Protein AF-A0A8D8SL91-F1 (afdb_monomer_lite)

Sequence (142 aa):
MVSTSSPSGDSEIDSGMESMTQSSRDLTPEKSNPKLAIEDEDDDDDETLGERLYGLTEIFPESLRNGAYKTTKVLQSGIVGFYSFARTSSWIIATSATVALLPIVFETQRFEVQEMQRNQQKQILLGTGSSLGPGMAMMPSR

Organism: NCBI:txid428564

pLDDT: mean 72.14, std 18.7, range [39.44, 97.0]

Foldseek 3Di:
DDDDDDDDDDDDDDDDDDDDDDDPDDDDPPPDDPDPPPPPPPPPVVCDPVNVVVVVCVPPDPVVVVVVVVVVVCVVVVVVVVVVVCVVVVVVCVVVCVVVCVVVVVVVVVVVVVVVVVVVCVCVVCPPPPVPPPPPPDDDDD

Structure (mmCIF, N/CA/C/O backbone):
data_AF-A0A8D8SL91-F1
#
_entry.id   AF-A0A8D8SL91-F1
#
loop_
_atom_site.group_PDB
_atom_site.id
_atom_site.type_symbol
_atom_site.label_atom_id
_atom_site.label_alt_id
_atom_site.label_comp_id
_atom_site.label_asym_id
_atom_site.label_entity_id
_atom_site.label_seq_id
_atom_site.pdbx_PDB_ins_code
_atom_site.Cartn_x
_atom_site.Cartn_y
_atom_site.Cartn_z
_atom_site.occupancy
_atom_site.B_iso_or_equiv
_atom_site.auth_seq_id
_atom_site.auth_comp_id
_atom_site.auth_asym_id
_atom_site.auth_atom_id
_atom_site.pdbx_PDB_model_num
ATOM 1 N N . MET A 1 1 ? 94.615 -42.437 -59.375 1.00 42.84 1 MET A N 1
ATOM 2 C CA . MET A 1 1 ? 94.617 -41.240 -60.240 1.00 42.84 1 MET A CA 1
ATOM 3 C C . MET A 1 1 ? 93.180 -40.817 -60.463 1.00 42.84 1 MET A C 1
ATOM 5 O O . MET A 1 1 ? 92.355 -41.687 -60.687 1.00 42.84 1 MET A O 1
ATOM 9 N N . VAL A 1 2 ? 92.971 -39.502 -60.444 1.00 41.41 2 VAL A N 1
ATOM 10 C CA . VAL A 1 2 ? 91.789 -38.740 -60.872 1.00 41.41 2 VAL A CA 1
ATOM 11 C C . VAL A 1 2 ? 90.655 -38.549 -59.851 1.00 41.41 2 VAL A C 1
ATOM 13 O O . VAL A 1 2 ? 89.875 -39.441 -59.536 1.00 41.41 2 VAL A O 1
ATOM 16 N N . SER A 1 3 ? 90.623 -37.315 -59.346 1.00 46.53 3 SER A N 1
ATOM 17 C CA . SER A 1 3 ? 89.494 -36.612 -58.742 1.00 46.53 3 SER A CA 1
ATOM 18 C C . SER A 1 3 ? 88.559 -36.080 -59.829 1.00 46.53 3 SER A C 1
ATOM 20 O O . SER A 1 3 ? 89.074 -35.642 -60.851 1.00 46.53 3 SER A O 1
ATOM 22 N N . THR A 1 4 ? 87.253 -36.021 -59.546 1.00 43.94 4 THR A N 1
ATOM 23 C CA . THR A 1 4 ? 86.201 -35.072 -60.013 1.00 43.94 4 THR A CA 1
ATOM 24 C C . THR A 1 4 ? 84.889 -35.560 -59.366 1.00 43.94 4 THR A C 1
ATOM 26 O O . THR A 1 4 ? 84.701 -36.769 -59.327 1.00 43.94 4 THR A O 1
ATOM 29 N N . SER A 1 5 ? 83.913 -34.814 -58.846 1.00 41.38 5 SER A N 1
ATOM 30 C CA . SER A 1 5 ? 83.534 -33.394 -58.805 1.00 41.38 5 SER A CA 1
ATOM 31 C C . SER A 1 5 ? 82.344 -33.270 -57.813 1.00 41.38 5 SER A C 1
ATOM 33 O O . SER A 1 5 ? 81.571 -34.216 -57.696 1.00 41.38 5 SER A O 1
ATOM 35 N N . SER A 1 6 ? 82.230 -32.131 -57.118 1.00 44.25 6 SER A N 1
ATOM 36 C CA . SER A 1 6 ? 81.303 -31.723 -56.024 1.00 44.25 6 SER A CA 1
ATOM 37 C C . SER A 1 6 ? 79.790 -31.667 -56.392 1.00 44.25 6 SER A C 1
ATOM 39 O O . SER A 1 6 ? 79.476 -32.065 -57.514 1.00 44.25 6 SER A O 1
ATOM 41 N N . PRO A 1 7 ? 78.845 -31.063 -55.604 1.00 55.44 7 PRO A N 1
ATOM 42 C CA . PRO A 1 7 ? 78.857 -30.511 -54.220 1.00 55.44 7 PRO A CA 1
ATOM 43 C C . PRO A 1 7 ? 77.548 -30.792 -53.403 1.00 55.44 7 PRO A C 1
ATOM 45 O O . PRO A 1 7 ? 76.685 -31.533 -53.861 1.00 55.44 7 PRO A O 1
ATOM 48 N N . SER A 1 8 ? 77.378 -30.098 -52.259 1.00 39.44 8 SER A N 1
ATOM 49 C CA . SER A 1 8 ? 76.136 -29.736 -51.517 1.00 39.44 8 SER A CA 1
ATOM 50 C C . SER A 1 8 ? 75.882 -30.494 -50.198 1.00 39.44 8 SER A C 1
ATOM 52 O O . SER A 1 8 ? 75.760 -31.709 -50.192 1.00 39.44 8 SER A O 1
ATOM 54 N N . GLY A 1 9 ? 75.793 -29.853 -49.030 1.00 41.16 9 GLY A N 1
ATOM 55 C CA . GLY A 1 9 ? 75.947 -28.443 -48.682 1.00 41.16 9 GLY A CA 1
ATOM 56 C C . GLY A 1 9 ? 76.133 -28.312 -47.169 1.00 41.16 9 GLY A C 1
ATOM 57 O O . GLY A 1 9 ? 75.331 -28.841 -46.402 1.00 41.16 9 GLY A O 1
ATOM 58 N N . ASP A 1 10 ? 77.196 -27.621 -46.769 1.00 42.41 10 ASP A N 1
ATOM 59 C CA . ASP A 1 10 ? 77.445 -27.230 -45.388 1.00 42.41 10 ASP A CA 1
ATOM 60 C C . ASP A 1 10 ? 76.807 -25.859 -45.161 1.00 42.41 10 ASP A C 1
ATOM 62 O O . ASP A 1 10 ? 77.001 -24.918 -45.932 1.00 42.41 10 ASP A O 1
ATOM 66 N N . SER A 1 11 ? 75.986 -25.766 -44.121 1.00 49.41 11 SER A N 1
ATOM 67 C CA . SER A 1 11 ? 75.388 -24.522 -43.655 1.00 49.41 11 SER A CA 1
ATOM 68 C C . SER A 1 11 ? 76.473 -23.637 -43.038 1.00 49.41 11 SER A C 1
ATOM 70 O O . SER A 1 11 ? 76.793 -23.778 -41.855 1.00 49.41 11 SER A O 1
ATOM 72 N N . GLU A 1 12 ? 77.044 -22.743 -43.840 1.00 50.06 12 GLU A N 1
ATOM 73 C CA . GLU A 1 12 ? 77.900 -21.666 -43.354 1.00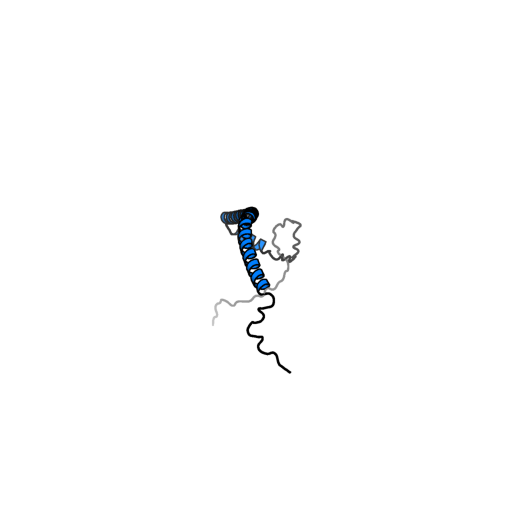 50.06 12 GLU A CA 1
ATOM 74 C C . GLU A 1 12 ? 77.051 -20.599 -42.660 1.00 50.06 12 GLU A C 1
ATOM 76 O O . GLU A 1 12 ? 76.122 -20.010 -43.215 1.00 50.06 12 GLU A O 1
ATOM 81 N N . ILE A 1 13 ? 77.382 -20.407 -41.391 1.00 55.91 13 ILE A N 1
ATOM 82 C CA . ILE A 1 13 ? 76.864 -19.385 -40.501 1.00 55.91 13 ILE A CA 1
ATOM 83 C C . ILE A 1 13 ? 77.715 -18.144 -40.788 1.00 55.91 13 ILE A C 1
ATOM 85 O O . ILE A 1 13 ? 78.797 -18.010 -40.218 1.00 55.91 13 ILE A O 1
ATOM 89 N N . ASP A 1 14 ? 77.279 -17.278 -41.707 1.00 48.44 14 ASP A N 1
ATOM 90 C CA . ASP A 1 14 ? 77.939 -15.988 -41.927 1.00 48.44 14 ASP A CA 1
ATOM 91 C C . ASP A 1 14 ? 77.311 -14.914 -41.034 1.00 48.44 14 ASP A C 1
ATOM 93 O O . ASP A 1 14 ? 76.106 -14.646 -41.042 1.00 48.44 14 ASP A O 1
ATOM 97 N N . SER A 1 15 ? 78.176 -14.357 -40.202 1.00 54.41 15 SER A N 1
ATOM 98 C CA . SER A 1 15 ? 77.892 -13.439 -39.120 1.00 54.41 15 SER A CA 1
ATOM 99 C C . SER A 1 15 ? 78.139 -12.024 -39.638 1.00 54.41 15 SER A C 1
ATOM 101 O O . SER A 1 15 ? 79.227 -11.472 -39.496 1.00 54.41 15 SER A O 1
ATOM 103 N N . GLY A 1 16 ? 77.123 -11.434 -40.264 1.00 46.56 16 GLY A N 1
ATOM 104 C CA . GLY A 1 16 ? 77.125 -10.027 -40.660 1.00 46.56 16 GLY A CA 1
ATOM 105 C C . GLY A 1 16 ? 76.660 -9.130 -39.513 1.00 46.56 16 GLY A C 1
ATOM 106 O O . GLY A 1 16 ? 75.478 -8.806 -39.419 1.00 46.56 16 GLY A O 1
ATOM 107 N N . MET A 1 17 ? 77.575 -8.723 -38.630 1.00 59.34 17 MET A N 1
ATOM 108 C CA . MET A 1 17 ? 77.359 -7.565 -37.755 1.00 59.34 17 MET A CA 1
ATOM 109 C C . MET A 1 17 ? 77.783 -6.282 -38.480 1.00 59.34 17 MET A C 1
ATOM 111 O O . MET A 1 17 ? 78.972 -6.010 -38.588 1.00 59.34 17 MET A O 1
ATOM 115 N N . GLU A 1 18 ? 76.820 -5.446 -38.865 1.00 48.62 18 GLU A N 1
ATOM 116 C CA . GLU A 1 18 ? 76.953 -3.980 -38.887 1.00 48.62 18 GLU A CA 1
ATOM 117 C C . GLU A 1 18 ? 75.542 -3.372 -38.766 1.00 48.62 18 GLU A C 1
ATOM 119 O O . GLU A 1 18 ? 74.664 -3.579 -39.590 1.00 48.62 18 GLU A O 1
ATOM 124 N N . SER A 1 19 ? 75.150 -2.896 -37.584 1.00 55.78 19 SER A N 1
ATOM 125 C CA . SER A 1 19 ? 75.252 -1.490 -37.184 1.00 55.78 19 SER A CA 1
ATOM 126 C C . SER A 1 19 ? 74.812 -0.516 -38.278 1.00 55.78 19 SER A C 1
ATOM 128 O O . SER A 1 19 ? 75.650 -0.030 -39.020 1.00 55.78 19 SER A O 1
ATOM 130 N N . MET A 1 20 ? 73.544 -0.101 -38.258 1.00 43.75 20 MET A N 1
ATOM 131 C CA . MET A 1 20 ? 73.226 1.314 -38.060 1.00 43.75 20 MET A CA 1
ATOM 132 C C . MET A 1 20 ? 71.841 1.461 -37.433 1.00 43.75 20 MET A C 1
ATOM 134 O O . MET A 1 20 ? 70.826 0.940 -37.887 1.00 43.75 20 MET A O 1
ATOM 138 N N . THR A 1 21 ? 71.864 2.184 -36.325 1.00 53.22 21 THR A N 1
ATOM 139 C CA . THR A 1 21 ? 70.771 2.931 -35.724 1.00 53.22 21 THR A CA 1
ATOM 140 C C . THR A 1 21 ? 69.891 3.628 -36.758 1.00 53.22 21 THR A C 1
ATOM 142 O O . THR A 1 21 ? 70.378 4.004 -37.819 1.00 53.22 21 THR A O 1
ATOM 145 N N . GLN A 1 22 ? 68.668 3.954 -36.326 1.00 48.38 22 GLN A N 1
ATOM 146 C CA . GLN A 1 22 ? 67.735 4.928 -36.912 1.00 48.38 22 GLN A CA 1
ATOM 147 C C . GLN A 1 22 ? 66.573 4.257 -37.664 1.00 48.38 22 GLN A C 1
ATOM 149 O O . GLN A 1 22 ? 66.574 4.016 -38.861 1.00 48.38 22 GLN A O 1
ATOM 154 N N . SER A 1 23 ? 65.553 3.852 -36.906 1.00 55.16 23 SER A N 1
ATOM 155 C CA . SER A 1 23 ? 64.350 4.687 -36.771 1.00 55.16 23 SER A CA 1
ATOM 156 C C . SER A 1 23 ? 63.684 4.958 -38.124 1.00 55.16 23 SER A C 1
ATOM 158 O O . SER A 1 23 ? 63.646 6.094 -38.585 1.00 55.16 23 SER A O 1
ATOM 160 N N . SER A 1 24 ? 63.103 3.922 -38.726 1.00 52.56 24 SER A N 1
ATOM 161 C CA . SER A 1 24 ? 62.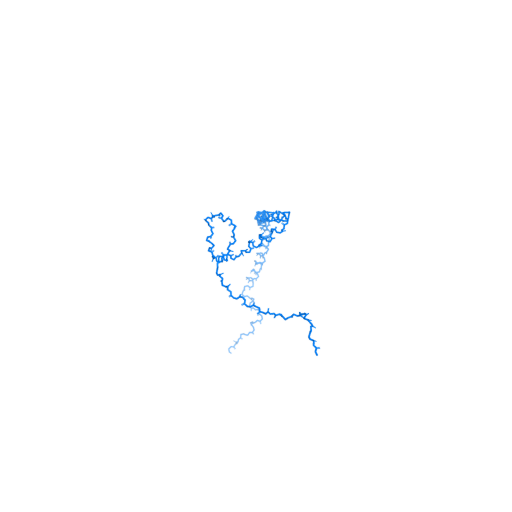082 4.095 -39.763 1.00 52.56 24 SER A CA 1
ATOM 162 C C . SER A 1 24 ? 60.717 3.983 -39.094 1.00 52.56 24 SER A C 1
ATOM 164 O O . SER A 1 24 ? 60.112 2.917 -39.042 1.00 52.56 24 SER A O 1
ATOM 166 N N . ARG A 1 25 ? 60.302 5.092 -38.472 1.00 54.19 25 ARG A N 1
ATOM 167 C CA . ARG A 1 25 ? 58.930 5.292 -38.010 1.00 54.19 25 ARG A CA 1
ATOM 168 C C . ARG A 1 25 ? 58.033 5.420 -39.237 1.00 54.19 25 ARG A C 1
ATOM 170 O O . ARG A 1 25 ? 58.360 6.144 -40.174 1.00 54.19 25 ARG A O 1
ATOM 177 N N . ASP A 1 26 ? 56.938 4.685 -39.181 1.00 56.59 26 ASP A N 1
ATOM 178 C CA . ASP A 1 26 ? 55.835 4.670 -40.128 1.00 56.59 26 ASP A CA 1
ATOM 179 C C . ASP A 1 26 ? 55.388 6.102 -40.483 1.00 56.59 26 ASP A C 1
ATOM 181 O O . ASP A 1 26 ? 55.083 6.910 -39.603 1.00 56.59 26 ASP A O 1
ATOM 185 N N . LEU A 1 27 ? 55.397 6.442 -41.773 1.00 57.97 27 LEU A N 1
ATOM 186 C CA . LEU A 1 27 ? 54.999 7.754 -42.288 1.00 57.97 27 LEU A CA 1
ATOM 187 C C . LEU A 1 27 ? 53.499 7.742 -42.594 1.00 57.97 27 LEU A C 1
ATOM 189 O O . LEU A 1 27 ? 53.083 7.704 -43.751 1.00 57.97 27 LEU A O 1
ATOM 193 N N . THR A 1 28 ? 52.681 7.815 -41.547 1.00 64.38 28 THR A N 1
ATOM 194 C CA . THR A 1 28 ? 51.291 8.275 -41.672 1.00 64.38 28 THR A CA 1
ATOM 195 C C . THR A 1 28 ? 51.271 9.774 -41.353 1.00 64.38 28 THR A C 1
ATOM 197 O O . THR A 1 28 ? 51.879 10.167 -40.357 1.00 64.38 28 THR A O 1
ATOM 200 N N . PRO A 1 29 ? 50.634 10.651 -42.155 1.00 56.25 29 PRO A N 1
ATOM 201 C CA . PRO A 1 29 ? 50.559 12.070 -41.826 1.00 56.25 29 PRO A CA 1
ATOM 202 C C . PRO A 1 29 ? 49.677 12.256 -40.585 1.00 56.25 29 PRO A C 1
ATOM 204 O O . PRO A 1 29 ? 48.449 12.270 -40.664 1.00 56.25 29 PRO A O 1
ATOM 207 N N . GLU A 1 30 ? 50.323 12.380 -39.427 1.00 52.91 30 GLU A N 1
ATOM 208 C CA . GLU A 1 30 ? 49.700 12.762 -38.169 1.00 52.91 30 GLU A CA 1
ATOM 209 C C . GLU A 1 30 ? 49.168 14.192 -38.312 1.00 52.91 30 GLU A C 1
ATOM 211 O O . GLU A 1 30 ? 49.906 15.180 -38.332 1.00 52.91 30 GLU A O 1
ATOM 216 N N . LYS A 1 31 ? 47.850 14.314 -38.458 1.00 55.19 31 LYS A N 1
ATOM 217 C CA . LYS A 1 31 ? 47.158 15.580 -38.251 1.00 55.19 31 LYS A CA 1
ATOM 218 C C . LYS A 1 31 ? 47.244 15.870 -36.754 1.00 55.19 31 LYS A C 1
ATOM 220 O O . LYS A 1 31 ? 46.503 15.270 -35.983 1.00 55.19 31 LYS A O 1
ATOM 225 N N . SER A 1 32 ? 48.154 16.761 -36.363 1.00 53.75 32 SER A N 1
ATOM 226 C CA . SER A 1 32 ? 48.354 17.192 -34.978 1.00 53.75 32 SER A CA 1
ATOM 227 C C . SER A 1 32 ? 47.036 17.698 -34.384 1.00 53.75 32 SER A C 1
ATOM 229 O O . SER A 1 32 ? 46.611 18.827 -34.646 1.00 53.75 32 SER A O 1
ATOM 231 N N . ASN A 1 33 ? 46.372 16.850 -33.606 1.00 53.81 33 ASN A N 1
ATOM 232 C CA . ASN A 1 33 ? 45.269 17.246 -32.751 1.00 53.81 33 ASN A CA 1
ATOM 233 C C . ASN A 1 33 ? 45.878 17.479 -31.362 1.00 53.81 33 ASN A C 1
ATOM 235 O O . ASN A 1 33 ? 46.374 16.524 -30.762 1.00 53.81 33 ASN A O 1
ATOM 239 N N . PRO A 1 34 ? 45.922 18.715 -30.841 1.00 57.47 34 PRO A N 1
ATOM 240 C CA . PRO A 1 34 ? 46.616 18.991 -29.597 1.00 57.47 34 PRO A CA 1
ATOM 241 C C . PRO A 1 34 ? 45.698 18.629 -28.430 1.00 57.47 34 PRO A C 1
ATOM 243 O O . PRO A 1 34 ? 45.103 19.522 -27.841 1.00 57.47 34 PRO A O 1
ATOM 246 N N . LYS A 1 35 ? 45.530 17.335 -28.128 1.00 50.41 35 LYS A N 1
ATOM 247 C CA . LYS A 1 35 ? 45.030 16.866 -26.824 1.00 50.41 35 LYS A CA 1
ATOM 248 C C . LYS A 1 35 ? 45.138 15.347 -26.671 1.00 50.41 35 LYS A C 1
ATOM 250 O O . LYS A 1 35 ? 44.124 14.671 -26.609 1.00 50.41 35 LYS A O 1
ATOM 255 N N . LEU A 1 36 ? 46.349 14.811 -26.605 1.00 54.66 36 LEU A N 1
ATOM 256 C CA . LEU A 1 36 ? 46.593 13.494 -26.007 1.00 54.66 36 LEU A CA 1
ATOM 257 C C . LEU A 1 36 ? 47.943 13.548 -25.282 1.00 54.66 36 LEU A C 1
ATOM 259 O O . LEU A 1 36 ? 48.912 12.909 -25.670 1.00 54.66 36 LEU A O 1
ATOM 263 N N . ALA A 1 37 ? 48.005 14.365 -24.230 1.00 53.03 37 ALA A N 1
ATOM 264 C CA . ALA A 1 37 ? 48.713 13.909 -23.046 1.00 53.03 37 ALA A CA 1
ATOM 265 C C . ALA A 1 37 ? 47.773 12.865 -22.441 1.00 53.03 37 ALA A C 1
ATOM 267 O O . ALA A 1 37 ? 46.756 13.218 -21.851 1.00 53.03 37 ALA A O 1
ATOM 268 N N . ILE A 1 38 ? 48.028 11.597 -22.756 1.00 54.38 38 ILE A N 1
ATOM 269 C CA . ILE A 1 38 ? 47.495 10.498 -21.964 1.00 54.38 38 ILE A CA 1
ATOM 270 C C . ILE A 1 38 ? 48.304 10.583 -20.676 1.00 54.38 38 ILE A C 1
ATOM 272 O O . ILE A 1 38 ? 49.450 10.147 -20.614 1.00 54.38 38 ILE A O 1
ATOM 276 N N . GLU A 1 39 ? 47.764 11.323 -19.714 1.00 51.50 39 GLU A N 1
ATOM 277 C CA . GLU A 1 39 ? 48.019 11.012 -18.322 1.00 51.50 39 GLU A CA 1
ATOM 2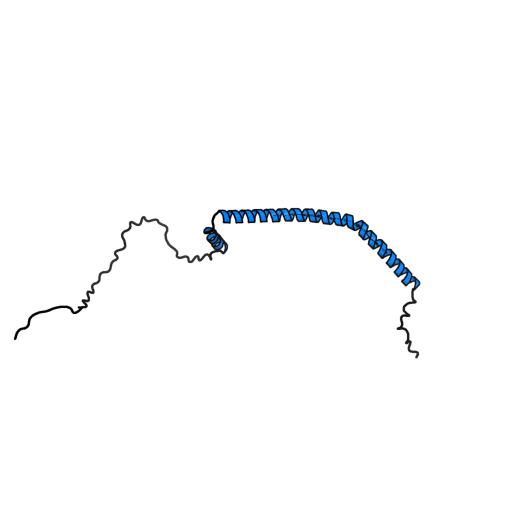78 C C . GLU A 1 39 ? 47.398 9.629 -18.133 1.00 51.50 39 GLU A C 1
ATOM 280 O O . GLU A 1 39 ? 46.184 9.469 -18.251 1.00 51.50 39 GLU A O 1
ATOM 285 N N . ASP A 1 40 ? 48.249 8.622 -17.947 1.00 52.84 40 ASP A N 1
ATOM 286 C CA . ASP A 1 40 ? 47.868 7.365 -17.311 1.00 52.84 40 ASP A CA 1
ATOM 287 C C . ASP A 1 40 ? 47.519 7.698 -15.845 1.00 52.84 40 ASP A C 1
ATOM 289 O O . ASP A 1 40 ? 48.260 7.385 -14.914 1.00 52.84 40 ASP A O 1
ATOM 293 N N . GLU A 1 41 ? 46.440 8.453 -15.637 1.00 53.38 41 GLU A N 1
ATOM 294 C CA . GLU A 1 41 ? 45.713 8.406 -14.382 1.00 53.38 41 GLU A CA 1
ATOM 295 C C . GLU A 1 41 ? 44.952 7.080 -14.428 1.00 53.38 41 GLU A C 1
ATOM 297 O O . GLU A 1 41 ? 43.973 6.936 -15.159 1.00 53.38 41 GLU A O 1
ATOM 302 N N . ASP A 1 42 ? 45.469 6.097 -13.685 1.00 55.94 42 ASP A N 1
ATOM 303 C CA . ASP A 1 42 ? 44.738 4.947 -13.133 1.00 55.94 42 ASP A CA 1
ATOM 304 C C . ASP A 1 42 ? 43.558 5.469 -12.271 1.00 55.94 42 ASP A C 1
ATOM 306 O O . ASP A 1 42 ? 43.458 5.201 -11.073 1.00 55.94 42 ASP A O 1
ATOM 310 N N . ASP A 1 43 ? 42.655 6.259 -12.858 1.00 60.78 43 ASP A N 1
ATOM 311 C CA . ASP A 1 43 ? 41.293 6.432 -12.365 1.00 60.78 43 ASP A CA 1
ATOM 312 C C . ASP A 1 43 ? 40.556 5.134 -12.727 1.00 60.78 43 ASP A C 1
ATOM 314 O O . ASP A 1 43 ? 39.705 5.068 -13.618 1.00 60.78 43 ASP A O 1
ATOM 318 N N . ASP A 1 44 ? 40.933 4.058 -12.028 1.00 60.00 44 ASP A N 1
ATOM 319 C CA . ASP A 1 44 ? 40.070 2.912 -11.774 1.00 60.00 44 ASP A CA 1
ATOM 320 C C . ASP A 1 44 ? 38.880 3.430 -10.946 1.00 60.00 44 ASP A C 1
ATOM 322 O O . ASP A 1 44 ? 38.752 3.175 -9.746 1.00 60.00 44 ASP A O 1
ATOM 326 N N . ASP A 1 45 ? 38.005 4.216 -11.576 1.00 66.50 45 ASP A N 1
ATOM 327 C CA . ASP A 1 45 ? 36.654 4.418 -11.087 1.00 66.50 45 ASP A CA 1
ATOM 328 C C . ASP A 1 45 ? 36.025 3.024 -11.054 1.00 66.50 45 ASP A C 1
ATOM 330 O O . ASP A 1 45 ? 35.622 2.483 -12.087 1.00 66.50 45 ASP A O 1
ATOM 334 N N . ASP A 1 46 ? 36.022 2.408 -9.866 1.00 76.25 46 ASP A N 1
ATOM 335 C CA . ASP A 1 46 ? 35.440 1.094 -9.611 1.00 76.25 46 ASP A CA 1
ATOM 336 C C . ASP A 1 46 ? 34.053 1.039 -10.262 1.00 76.25 46 ASP A C 1
ATOM 338 O O . ASP A 1 46 ? 33.096 1.621 -9.740 1.00 76.25 46 ASP A O 1
ATOM 342 N N . GLU A 1 47 ? 33.953 0.349 -11.408 1.00 78.06 47 GLU A N 1
ATOM 343 C CA . GLU A 1 47 ? 32.725 0.265 -12.199 1.00 78.06 47 GLU A CA 1
ATOM 344 C C . GLU A 1 47 ? 31.541 -0.002 -11.269 1.00 78.06 47 GLU A C 1
ATOM 346 O O . GLU A 1 47 ? 31.454 -1.047 -10.600 1.00 78.06 47 GLU A O 1
ATOM 351 N N . THR A 1 48 ? 30.607 0.943 -11.204 1.00 87.56 48 THR A N 1
ATOM 352 C CA . THR A 1 48 ? 29.513 0.833 -10.254 1.00 87.56 48 THR A CA 1
ATOM 353 C C . THR A 1 48 ? 28.647 -0.366 -10.634 1.00 87.56 48 THR A C 1
ATOM 355 O O . THR A 1 48 ? 28.437 -0.691 -11.808 1.00 87.56 48 THR A O 1
ATOM 358 N N . LEU A 1 49 ? 28.058 -1.038 -9.639 1.00 86.62 49 LEU A N 1
ATOM 359 C CA . LEU A 1 49 ? 27.103 -2.123 -9.909 1.00 86.62 49 LEU A CA 1
ATOM 360 C C . LEU A 1 49 ? 25.949 -1.657 -10.818 1.00 86.62 49 LEU A C 1
ATOM 362 O O . LEU A 1 49 ? 25.366 -2.471 -11.532 1.00 86.62 49 LEU A O 1
ATOM 366 N N . GLY A 1 50 ? 25.637 -0.355 -10.803 1.00 86.44 50 GLY A N 1
ATOM 367 C CA . GLY A 1 50 ? 24.673 0.281 -11.695 1.00 86.44 50 GLY A CA 1
ATOM 368 C C . GLY A 1 50 ? 25.127 0.305 -13.153 1.00 86.44 50 GLY A C 1
ATOM 369 O O . GLY A 1 50 ? 24.337 -0.059 -14.017 1.00 86.44 50 GLY A O 1
ATOM 370 N N . GLU A 1 51 ? 26.381 0.661 -13.431 1.00 84.00 51 GLU A N 1
ATOM 371 C CA . GLU A 1 51 ? 26.958 0.656 -14.784 1.00 84.00 51 GLU A CA 1
ATOM 372 C C . GLU A 1 51 ? 27.090 -0.760 -15.334 1.00 84.00 51 GLU A C 1
ATOM 374 O O . GLU A 1 51 ? 26.693 -1.015 -16.468 1.00 84.00 51 GLU A O 1
ATOM 379 N N . ARG A 1 52 ? 27.517 -1.719 -14.505 1.00 86.88 52 ARG A N 1
ATOM 380 C CA . ARG A 1 52 ? 27.547 -3.141 -14.885 1.00 86.88 52 ARG A CA 1
ATOM 381 C C . ARG A 1 52 ? 26.157 -3.685 -15.185 1.00 86.88 52 ARG A C 1
ATOM 383 O O . ARG A 1 52 ? 25.966 -4.391 -16.173 1.00 86.88 52 ARG A O 1
ATOM 390 N N . LEU A 1 53 ? 25.168 -3.352 -14.353 1.00 84.88 53 LEU A N 1
ATOM 391 C CA . LEU A 1 53 ? 23.780 -3.741 -14.591 1.00 84.88 53 LEU A CA 1
ATOM 392 C C . LEU A 1 53 ? 23.236 -3.066 -15.854 1.00 84.88 53 LEU A C 1
ATOM 394 O O . LEU A 1 53 ? 22.545 -3.708 -16.641 1.00 84.88 53 LEU A O 1
ATOM 398 N N . TYR A 1 54 ? 23.565 -1.794 -16.072 1.00 85.50 54 TYR A N 1
ATOM 399 C CA . TYR A 1 54 ? 23.140 -1.043 -17.245 1.00 85.50 54 TYR A CA 1
ATOM 400 C C . TYR A 1 54 ? 23.755 -1.605 -18.537 1.00 85.50 54 TYR A C 1
ATOM 402 O O . TYR A 1 54 ? 23.011 -1.877 -19.483 1.00 85.50 54 TYR A O 1
ATOM 410 N N . GLY A 1 55 ? 25.057 -1.897 -18.548 1.00 86.50 55 GLY A N 1
ATOM 411 C CA . GLY A 1 55 ? 25.744 -2.576 -19.650 1.00 86.50 55 GLY A CA 1
ATOM 412 C C . GLY A 1 55 ? 25.211 -3.990 -19.887 1.00 86.50 55 GLY A C 1
ATOM 413 O O . GLY A 1 55 ? 24.930 -4.373 -21.019 1.00 86.50 55 GLY A O 1
ATOM 414 N N . LEU A 1 56 ? 24.918 -4.754 -18.828 1.00 84.31 56 LEU A N 1
ATOM 415 C CA . LEU A 1 56 ? 24.268 -6.061 -18.969 1.00 84.31 56 LEU A CA 1
ATOM 416 C C . LEU A 1 56 ? 22.870 -5.933 -19.582 1.00 84.31 56 LEU A C 1
ATOM 418 O O . LEU A 1 56 ? 22.463 -6.772 -20.388 1.00 84.31 56 LEU A O 1
ATOM 422 N N . THR A 1 57 ? 22.136 -4.863 -19.252 1.00 83.56 57 THR A N 1
ATOM 423 C CA . THR A 1 57 ? 20.848 -4.629 -19.898 1.00 83.56 57 THR A CA 1
ATOM 424 C C . THR A 1 57 ? 20.994 -4.350 -21.391 1.00 83.56 57 THR A C 1
ATOM 426 O O . THR A 1 57 ? 20.022 -4.510 -22.122 1.00 83.56 57 THR A O 1
ATOM 429 N N . GLU A 1 58 ? 22.159 -3.902 -21.879 1.00 84.56 58 GLU A N 1
ATOM 430 C CA . GLU A 1 58 ? 22.419 -3.501 -23.281 1.00 84.56 58 GLU A CA 1
ATOM 431 C C . GLU A 1 58 ? 22.352 -4.672 -24.253 1.00 84.56 58 GLU A C 1
ATOM 433 O O . GLU A 1 58 ? 21.986 -4.500 -25.410 1.00 84.56 58 GLU A O 1
ATOM 438 N N . ILE A 1 59 ? 22.551 -5.883 -23.742 1.00 88.31 59 ILE A N 1
ATOM 439 C CA . ILE A 1 59 ? 22.436 -7.119 -24.515 1.00 88.31 59 ILE A CA 1
ATOM 440 C C . ILE A 1 59 ? 20.958 -7.547 -24.675 1.00 88.31 59 ILE A C 1
ATOM 442 O O . ILE A 1 59 ? 20.634 -8.373 -25.530 1.00 88.31 59 ILE A O 1
ATOM 446 N N . PHE A 1 60 ? 20.024 -6.989 -23.891 1.00 86.25 60 PHE A N 1
ATOM 447 C CA . PHE A 1 60 ? 18.608 -7.367 -23.950 1.00 86.25 60 PHE A CA 1
ATOM 448 C C . PHE A 1 60 ? 17.792 -6.541 -24.959 1.00 86.25 60 PHE A C 1
ATOM 450 O O . PHE A 1 60 ? 17.954 -5.323 -25.047 1.00 86.25 60 PHE A O 1
ATOM 457 N N . PRO A 1 61 ? 16.821 -7.168 -25.656 1.00 86.75 61 PRO A N 1
ATOM 458 C CA . PRO A 1 61 ? 15.953 -6.480 -26.607 1.00 86.75 61 PRO A CA 1
ATOM 459 C C . PRO A 1 61 ? 15.066 -5.431 -25.922 1.00 86.75 61 PRO A C 1
ATOM 461 O O . PRO A 1 61 ? 14.598 -5.623 -24.793 1.00 86.75 61 PRO A O 1
ATOM 464 N N . GLU A 1 62 ? 14.750 -4.346 -26.637 1.00 84.62 62 GLU A N 1
ATOM 465 C CA . GLU A 1 62 ? 13.973 -3.218 -26.099 1.00 84.62 62 GLU A CA 1
ATOM 466 C C . GLU A 1 62 ? 12.618 -3.619 -25.508 1.00 84.62 62 GLU A C 1
ATOM 468 O O . GLU A 1 62 ? 12.157 -3.023 -24.533 1.00 84.62 62 GLU A O 1
ATOM 473 N N . SER A 1 63 ? 11.981 -4.659 -26.050 1.00 84.44 63 SER A N 1
ATOM 474 C CA . SER A 1 63 ? 10.710 -5.168 -25.533 1.00 84.44 63 SER A CA 1
ATOM 475 C C . SER A 1 63 ? 10.813 -5.629 -24.075 1.00 84.44 63 SER A C 1
ATOM 477 O O . SER A 1 63 ? 9.882 -5.397 -23.303 1.00 84.44 63 SER A O 1
ATOM 479 N N . LEU A 1 64 ? 11.944 -6.224 -23.674 1.00 85.06 64 LEU A N 1
ATOM 480 C CA . LEU A 1 64 ? 12.168 -6.681 -22.301 1.00 85.06 64 LEU A CA 1
ATOM 481 C C . LEU A 1 64 ? 12.463 -5.504 -21.364 1.00 85.06 64 LEU A C 1
ATOM 483 O O . LEU A 1 64 ? 11.879 -5.422 -20.284 1.00 85.06 64 LEU A O 1
ATOM 487 N N . ARG A 1 65 ? 13.295 -4.551 -21.805 1.00 87.50 65 ARG A N 1
ATOM 488 C CA . ARG A 1 65 ? 13.589 -3.315 -21.058 1.00 87.50 65 ARG A CA 1
ATOM 489 C C . ARG A 1 65 ? 12.329 -2.474 -20.826 1.00 87.50 65 ARG A C 1
ATOM 491 O O . ARG A 1 65 ? 12.058 -2.062 -19.701 1.00 87.50 65 ARG A O 1
ATOM 498 N N . ASN A 1 66 ? 11.517 -2.267 -21.863 1.00 87.75 66 ASN A N 1
ATOM 499 C CA . ASN A 1 66 ? 10.257 -1.526 -21.762 1.00 87.75 66 ASN A CA 1
ATOM 500 C C . ASN A 1 66 ? 9.215 -2.292 -20.930 1.00 87.75 66 ASN A C 1
ATOM 502 O O . ASN A 1 66 ? 8.448 -1.689 -20.183 1.00 87.75 66 ASN A O 1
ATOM 506 N N . GLY A 1 67 ? 9.212 -3.627 -21.019 1.00 89.62 67 GLY A N 1
ATOM 507 C CA . GLY A 1 67 ? 8.437 -4.493 -20.134 1.00 89.62 67 GLY A CA 1
ATOM 508 C C . GLY A 1 67 ? 8.781 -4.237 -18.670 1.00 89.62 67 GLY A C 1
ATOM 509 O O . GLY A 1 67 ? 7.913 -3.807 -17.919 1.00 89.62 67 GLY A O 1
ATOM 510 N N . ALA A 1 68 ? 10.052 -4.397 -18.292 1.00 88.12 68 ALA A N 1
ATOM 511 C CA . ALA A 1 68 ? 10.537 -4.147 -16.935 1.00 88.12 68 ALA A CA 1
ATOM 512 C C . ALA A 1 68 ? 10.232 -2.720 -16.453 1.00 88.12 68 ALA A C 1
ATOM 514 O O . ALA A 1 68 ? 9.745 -2.536 -15.338 1.00 88.12 68 ALA A O 1
ATOM 515 N N . TYR A 1 69 ? 10.437 -1.712 -17.307 1.00 89.44 69 TYR A N 1
ATOM 516 C CA . TYR A 1 69 ? 10.089 -0.326 -16.996 1.00 89.44 69 TYR A CA 1
ATOM 517 C C . TYR A 1 69 ? 8.597 -0.170 -16.673 1.00 89.44 69 TYR A C 1
ATOM 519 O O . TYR A 1 69 ? 8.240 0.410 -15.645 1.00 89.44 69 TYR A O 1
ATOM 527 N N . LYS A 1 70 ? 7.710 -0.736 -17.501 1.00 92.44 70 LYS A N 1
ATOM 528 C CA . LYS A 1 70 ? 6.263 -0.719 -17.254 1.00 92.44 70 LYS A CA 1
ATOM 529 C C . LYS A 1 70 ? 5.908 -1.428 -15.954 1.00 92.44 70 LYS A C 1
ATOM 531 O O . LYS A 1 70 ? 5.129 -0.876 -15.183 1.00 92.44 70 LYS A O 1
ATOM 536 N N . THR A 1 71 ? 6.489 -2.594 -15.673 1.00 93.50 71 THR A N 1
ATOM 537 C CA . THR A 1 71 ? 6.225 -3.331 -14.429 1.00 93.50 71 THR A CA 1
ATOM 538 C C . THR A 1 71 ? 6.638 -2.515 -13.211 1.00 93.50 71 THR A C 1
ATOM 540 O O . THR A 1 71 ? 5.858 -2.388 -12.272 1.00 93.50 71 THR A O 1
ATOM 543 N N . THR A 1 72 ? 7.813 -1.884 -13.249 1.00 91.94 72 THR A N 1
ATOM 544 C CA . THR A 1 72 ? 8.294 -1.009 -12.173 1.00 91.94 72 THR A CA 1
ATOM 545 C C . THR A 1 72 ? 7.389 0.206 -11.988 1.00 91.94 72 THR A C 1
ATOM 547 O O . THR A 1 72 ? 7.055 0.552 -10.858 1.00 91.94 72 THR A O 1
ATOM 550 N N . L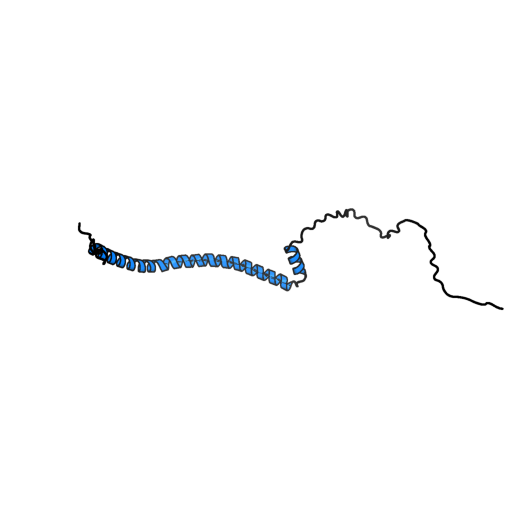YS A 1 73 ? 6.914 0.832 -13.073 1.00 93.44 73 LYS A N 1
ATOM 551 C CA . LYS A 1 73 ? 5.971 1.962 -13.002 1.00 93.44 73 LYS A CA 1
ATOM 552 C C . LYS A 1 73 ? 4.605 1.547 -12.455 1.00 93.44 73 LYS A C 1
ATOM 554 O O . LYS A 1 73 ? 4.039 2.271 -11.636 1.00 93.44 73 LYS A O 1
ATOM 559 N N . VAL A 1 74 ? 4.089 0.388 -12.867 1.00 94.50 74 VAL A N 1
ATOM 560 C CA . VAL A 1 74 ? 2.844 -0.188 -12.337 1.00 94.50 74 VAL A CA 1
ATOM 561 C C . VAL A 1 74 ? 3.002 -0.508 -10.857 1.00 94.50 74 VAL A C 1
ATOM 563 O O . VAL A 1 74 ? 2.127 -0.157 -10.074 1.00 94.50 74 VAL A O 1
ATOM 566 N N . LEU A 1 75 ? 4.126 -1.099 -10.452 1.00 95.56 75 LEU A N 1
ATOM 567 C CA . LEU A 1 75 ? 4.406 -1.406 -9.055 1.00 95.56 75 LEU A CA 1
ATOM 568 C C . LEU A 1 75 ? 4.523 -0.129 -8.217 1.00 95.56 75 LEU A C 1
ATOM 570 O O . LEU A 1 75 ? 3.903 -0.036 -7.164 1.00 95.56 75 LEU A O 1
ATOM 574 N N . GLN A 1 76 ? 5.238 0.884 -8.708 1.00 95.56 76 GLN A N 1
ATOM 575 C CA . GLN A 1 76 ? 5.350 2.186 -8.050 1.00 95.56 76 GLN A CA 1
ATOM 576 C C . GLN A 1 76 ? 3.972 2.836 -7.867 1.00 95.56 76 GLN A C 1
ATOM 578 O O . GLN A 1 76 ? 3.625 3.258 -6.765 1.00 95.56 76 GLN A O 1
ATOM 583 N N . SER A 1 77 ? 3.161 2.875 -8.927 1.00 92.62 77 SER A N 1
ATOM 584 C CA . SER A 1 77 ? 1.791 3.391 -8.857 1.00 92.62 77 SER A CA 1
ATOM 585 C C . SER A 1 77 ? 0.908 2.545 -7.936 1.00 92.62 77 SER A C 1
ATOM 587 O O . SER A 1 77 ? 0.059 3.086 -7.231 1.00 92.62 77 SER A O 1
ATOM 589 N N . GLY A 1 78 ? 1.111 1.229 -7.926 1.00 95.69 78 GLY A N 1
ATOM 590 C CA . GLY A 1 78 ? 0.400 0.277 -7.084 1.00 95.69 78 GLY A CA 1
ATOM 591 C C . GLY A 1 78 ? 0.706 0.477 -5.606 1.00 95.69 78 GLY A C 1
ATOM 592 O O . GLY A 1 78 ? -0.220 0.507 -4.809 1.00 95.69 78 GLY A O 1
ATOM 593 N N . ILE A 1 79 ? 1.970 0.701 -5.237 1.00 96.44 79 ILE A N 1
ATOM 594 C CA . ILE A 1 79 ? 2.377 0.987 -3.854 1.00 96.44 79 ILE A CA 1
ATOM 595 C C . ILE A 1 79 ? 1.753 2.298 -3.375 1.00 96.44 79 ILE A C 1
ATOM 597 O O . ILE A 1 79 ? 1.181 2.340 -2.288 1.00 96.44 79 ILE A O 1
ATOM 601 N N . VAL A 1 80 ? 1.812 3.357 -4.189 1.00 95.25 80 VAL A N 1
ATOM 602 C CA . VAL A 1 80 ? 1.210 4.654 -3.838 1.00 95.25 80 VAL A CA 1
ATOM 603 C C . VAL A 1 80 ? -0.310 4.527 -3.700 1.00 95.25 80 VAL A C 1
ATOM 605 O O . VAL A 1 80 ? -0.877 4.967 -2.701 1.00 95.25 80 VAL A O 1
ATOM 608 N N . GLY A 1 81 ? -0.972 3.867 -4.654 1.00 95.00 81 GLY A N 1
ATOM 609 C CA . GLY A 1 81 ? -2.417 3.637 -4.615 1.00 95.00 81 GLY A CA 1
ATOM 610 C C . GLY A 1 81 ? -2.847 2.757 -3.442 1.00 95.00 81 GLY A C 1
ATOM 611 O O . GLY A 1 81 ? -3.801 3.085 -2.739 1.00 95.00 81 GLY A O 1
ATOM 612 N N . PHE A 1 82 ? -2.1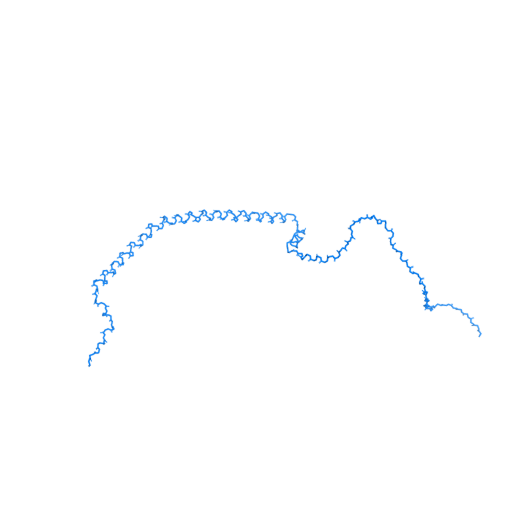13 1.676 -3.179 1.00 96.12 82 PHE A N 1
ATOM 613 C CA . PHE A 1 82 ? -2.363 0.779 -2.056 1.00 96.12 82 PHE A CA 1
ATOM 614 C C . PHE A 1 82 ? -2.151 1.486 -0.721 1.00 96.12 82 PHE A C 1
ATOM 616 O O . PHE A 1 82 ? -2.962 1.314 0.179 1.00 96.12 82 PHE A O 1
ATOM 623 N N . TYR A 1 83 ? -1.126 2.331 -0.594 1.00 96.00 83 TYR A N 1
ATOM 624 C CA . TYR A 1 83 ? -0.914 3.138 0.606 1.00 96.00 83 TYR A CA 1
ATOM 625 C C . TYR A 1 83 ? -2.085 4.100 0.857 1.00 96.00 83 TYR A C 1
ATOM 627 O O . TYR A 1 83 ? -2.621 4.153 1.966 1.00 96.00 83 TYR A O 1
ATOM 635 N N . SER A 1 84 ? -2.543 4.817 -0.174 1.00 94.00 84 SER A N 1
ATOM 636 C CA . SER A 1 84 ? -3.706 5.709 -0.077 1.00 94.00 84 SER A CA 1
ATOM 637 C C . SER A 1 84 ? -4.999 4.959 0.253 1.00 94.00 84 SER A C 1
ATOM 639 O O . SER A 1 84 ? -5.790 5.418 1.086 1.00 94.00 84 SER A O 1
ATOM 641 N N . PHE A 1 85 ? -5.200 3.788 -0.353 1.00 95.69 85 PHE A N 1
ATOM 642 C CA . PHE A 1 85 ? -6.327 2.912 -0.056 1.00 95.69 85 PHE A CA 1
ATOM 643 C C . PHE A 1 85 ? -6.254 2.391 1.379 1.00 95.69 85 PHE A C 1
ATOM 645 O O . PHE A 1 85 ? -7.218 2.532 2.120 1.00 95.69 85 PHE A O 1
ATOM 652 N N . ALA A 1 86 ? -5.113 1.853 1.808 1.00 95.31 86 ALA A N 1
ATOM 653 C CA . ALA A 1 86 ? -4.919 1.308 3.145 1.00 95.31 86 ALA A CA 1
ATOM 654 C C . ALA A 1 86 ? -5.122 2.377 4.219 1.00 95.31 86 ALA A C 1
ATOM 656 O O . ALA A 1 86 ? -5.783 2.112 5.217 1.00 95.31 86 ALA A O 1
ATOM 657 N N . ARG A 1 87 ? -4.634 3.604 4.001 1.00 95.69 87 ARG A N 1
ATOM 658 C CA . ARG A 1 87 ? -4.867 4.735 4.907 1.00 95.69 87 ARG A CA 1
ATOM 659 C C . ARG A 1 87 ? -6.356 5.047 5.057 1.00 95.69 87 ARG A C 1
ATOM 661 O O . ARG A 1 87 ? -6.844 5.178 6.177 1.00 95.69 87 ARG A O 1
ATOM 668 N N . THR A 1 88 ? -7.067 5.160 3.939 1.00 96.12 88 THR A N 1
ATOM 669 C CA . THR A 1 88 ? -8.498 5.497 3.930 1.00 96.12 88 THR A CA 1
ATOM 670 C C . THR A 1 88 ? -9.333 4.361 4.517 1.00 96.12 88 THR A C 1
ATOM 672 O O . THR A 1 88 ? -10.142 4.582 5.412 1.00 96.12 88 THR A O 1
ATOM 675 N N . SER A 1 89 ? -9.090 3.131 4.073 1.00 96.50 89 SER A N 1
ATOM 676 C CA . SER A 1 89 ? -9.769 1.930 4.554 1.00 96.50 89 SER A CA 1
ATOM 677 C C . SER A 1 89 ? -9.500 1.682 6.033 1.00 96.50 89 SER A C 1
ATOM 679 O O . SER A 1 89 ? -10.440 1.419 6.770 1.00 96.50 89 SER A O 1
ATOM 681 N N . SER A 1 90 ? -8.255 1.829 6.499 1.00 96.50 90 SER A N 1
ATOM 682 C CA . SER A 1 90 ? -7.911 1.728 7.923 1.00 96.50 90 SER A CA 1
ATOM 683 C C . SER A 1 90 ? -8.685 2.749 8.749 1.00 96.50 90 SER A C 1
ATOM 685 O O . SER A 1 90 ? -9.283 2.390 9.759 1.00 96.50 90 SER A O 1
ATOM 687 N N . TRP A 1 91 ? -8.773 3.998 8.282 1.00 96.31 91 TRP A N 1
ATOM 688 C CA . TRP A 1 91 ? -9.558 5.026 8.961 1.00 96.31 91 TRP A CA 1
ATOM 689 C C . TRP A 1 91 ? -11.050 4.675 9.033 1.00 96.31 91 TRP A C 1
ATOM 691 O O . TRP A 1 91 ? -11.663 4.773 10.096 1.00 96.31 91 TRP A O 1
ATOM 701 N N . ILE A 1 92 ? -11.637 4.220 7.926 1.00 96.81 92 ILE A N 1
ATOM 702 C CA . ILE A 1 92 ? -13.051 3.827 7.866 1.00 96.81 92 ILE A CA 1
ATOM 703 C C . ILE A 1 92 ? -13.314 2.612 8.759 1.00 96.81 92 ILE A C 1
ATOM 705 O O . ILE A 1 92 ? -14.271 2.616 9.525 1.00 96.81 92 ILE A O 1
ATOM 709 N N . ILE A 1 93 ? -12.461 1.589 8.709 1.00 97.00 93 ILE A N 1
ATOM 710 C CA . ILE A 1 93 ? -12.597 0.383 9.533 1.00 97.00 93 ILE A CA 1
ATOM 711 C C . ILE A 1 93 ? -12.443 0.738 11.009 1.00 97.00 93 ILE A C 1
ATOM 713 O O . ILE A 1 93 ? -13.265 0.319 11.813 1.00 97.00 93 ILE A O 1
ATOM 717 N N . ALA A 1 94 ? -11.439 1.537 11.373 1.00 95.38 94 ALA A N 1
ATOM 718 C CA . ALA A 1 94 ? -11.212 1.940 12.756 1.00 95.38 94 ALA A CA 1
ATOM 719 C C . ALA A 1 94 ? -12.395 2.746 13.311 1.00 95.38 94 ALA A C 1
ATOM 721 O O . ALA A 1 94 ? -12.884 2.465 14.407 1.00 95.38 94 ALA A O 1
ATOM 722 N N . THR A 1 95 ? -12.898 3.717 12.546 1.00 96.81 95 THR A N 1
ATOM 723 C CA . THR A 1 95 ? -14.053 4.533 12.953 1.00 96.81 95 THR A CA 1
ATOM 724 C C . THR A 1 95 ? -15.340 3.709 13.003 1.00 96.81 95 THR A C 1
ATOM 726 O O . THR A 1 95 ? -16.079 3.786 13.984 1.00 96.81 95 THR A O 1
ATOM 729 N N . SER A 1 96 ? -15.576 2.852 12.008 1.00 96.50 96 SER A N 1
ATOM 730 C CA . SER A 1 96 ? -16.722 1.941 11.965 1.00 96.50 96 SER A CA 1
ATOM 731 C C . SER A 1 96 ? -16.707 0.948 13.127 1.00 96.50 96 SER A C 1
ATOM 733 O O . SER A 1 96 ? -17.708 0.816 13.832 1.00 96.50 96 SER A O 1
ATOM 735 N N . ALA A 1 97 ? -15.562 0.311 13.386 1.00 95.31 97 ALA A N 1
ATOM 736 C CA . ALA A 1 97 ? -15.384 -0.604 14.506 1.00 95.31 97 ALA A CA 1
ATOM 737 C C . ALA A 1 97 ? -15.616 0.110 15.837 1.00 95.31 97 ALA A C 1
ATOM 739 O O . ALA A 1 97 ? -16.308 -0.421 16.693 1.00 95.31 97 ALA A O 1
ATOM 740 N N . THR A 1 98 ? -15.115 1.335 16.007 1.00 94.94 98 THR A N 1
ATOM 741 C CA . THR A 1 98 ? -15.327 2.103 17.242 1.00 94.94 98 THR A CA 1
ATOM 742 C C . THR A 1 98 ? -16.816 2.326 17.518 1.00 94.94 98 THR A C 1
ATOM 744 O O . THR A 1 98 ? -17.272 2.084 18.632 1.00 94.94 98 THR A O 1
ATOM 747 N N . VAL A 1 99 ? -17.600 2.729 16.511 1.00 94.62 99 VAL A N 1
ATOM 748 C CA . VAL A 1 99 ? -19.046 2.960 16.680 1.00 94.62 99 VAL A CA 1
ATOM 749 C C . VAL A 1 99 ? -19.809 1.649 16.900 1.00 94.62 99 VAL A C 1
ATOM 751 O O . VAL A 1 99 ? -20.725 1.611 17.718 1.00 94.62 99 VAL A O 1
ATOM 754 N N . ALA A 1 100 ? -19.427 0.571 16.214 1.00 93.56 100 ALA A N 1
ATOM 755 C CA . ALA A 1 100 ? -20.097 -0.724 16.327 1.00 93.56 100 ALA A CA 1
ATOM 756 C C . ALA A 1 100 ? -19.758 -1.471 17.629 1.00 93.56 100 ALA A C 1
ATOM 758 O O . ALA A 1 100 ? -20.624 -2.117 18.216 1.00 93.56 100 ALA A O 1
ATOM 759 N N . LEU A 1 101 ? -18.512 -1.381 18.099 1.00 92.50 101 LEU A N 1
ATOM 760 C CA . LEU A 1 101 ? -18.044 -2.070 19.301 1.00 92.50 101 LEU A CA 1
ATOM 761 C C . LEU A 1 101 ? -18.482 -1.366 20.583 1.00 92.50 101 LEU A C 1
ATOM 763 O O . LEU A 1 101 ? -18.620 -2.027 21.604 1.00 92.50 101 LEU A O 1
ATOM 767 N N . LEU A 1 102 ? -18.743 -0.059 20.549 1.00 90.69 102 LEU A N 1
ATOM 768 C CA . LEU A 1 102 ? -19.192 0.699 21.716 1.00 90.69 102 LEU A CA 1
ATOM 769 C C . LEU A 1 102 ? -20.436 0.080 22.396 1.00 90.69 102 LEU A C 1
ATOM 771 O O . LEU A 1 102 ? -20.333 -0.267 23.574 1.00 90.69 102 LEU A O 1
ATOM 775 N N . PRO A 1 103 ? -21.579 -0.155 21.717 1.00 87.69 103 PRO A N 1
ATOM 776 C CA . PRO A 1 103 ? -22.752 -0.764 22.353 1.00 87.69 103 PRO A CA 1
ATOM 777 C C . PRO A 1 103 ? -22.490 -2.179 22.890 1.00 87.69 103 PRO A C 1
ATOM 779 O O . PRO A 1 103 ? -22.992 -2.502 23.970 1.00 87.69 103 PRO A O 1
ATOM 782 N N . ILE A 1 104 ? -21.674 -2.968 22.178 1.00 90.56 104 ILE A N 1
ATOM 783 C CA . ILE A 1 104 ? -21.287 -4.347 22.526 1.00 90.56 104 ILE A CA 1
ATOM 784 C C . ILE A 1 104 ? -20.417 -4.363 23.785 1.00 90.56 104 ILE A C 1
ATOM 786 O O . ILE A 1 104 ? -20.650 -5.139 24.704 1.00 90.56 104 ILE A O 1
ATOM 790 N N . VAL A 1 105 ? -19.427 -3.476 23.859 1.00 89.19 105 VAL A N 1
ATOM 791 C CA . VAL A 1 105 ? -18.522 -3.365 25.006 1.00 89.19 105 VAL A CA 1
ATOM 792 C C . VAL A 1 105 ? -19.272 -2.870 26.234 1.00 89.19 105 VAL A C 1
ATOM 794 O O . VAL A 1 105 ? -19.073 -3.391 27.328 1.00 89.19 105 VAL A O 1
ATOM 797 N N . PHE A 1 106 ? -20.192 -1.915 26.083 1.00 85.81 106 PHE A N 1
ATOM 798 C CA . PHE A 1 106 ? -21.043 -1.570 27.213 1.00 85.81 106 PHE A CA 1
ATOM 799 C C . PHE A 1 106 ? -21.882 -2.791 27.656 1.00 85.81 106 PHE A C 1
ATOM 801 O O . PHE A 1 106 ? -22.252 -2.849 28.824 1.00 85.81 106 PHE A O 1
ATOM 808 N N . GLU A 1 107 ? -22.214 -3.729 26.752 1.00 86.69 107 GLU A N 1
ATOM 809 C CA . GLU A 1 107 ? -23.003 -4.958 26.997 1.00 86.69 107 GLU A CA 1
ATOM 810 C C . GLU A 1 107 ? -22.283 -5.965 27.854 1.00 86.69 107 GLU A C 1
ATOM 812 O O . GLU A 1 107 ? -22.860 -6.525 28.787 1.00 86.69 107 GLU A O 1
ATOM 817 N N . THR A 1 108 ? -20.994 -6.098 27.615 1.00 86.69 108 THR A N 1
ATOM 818 C CA . THR A 1 108 ? -20.141 -6.943 28.430 1.00 86.69 108 THR A CA 1
ATOM 819 C C . THR A 1 108 ? -19.811 -6.280 29.770 1.00 86.69 108 THR A C 1
ATOM 821 O O . THR A 1 108 ? -19.859 -6.945 30.802 1.00 86.69 108 THR A O 1
ATOM 824 N N . GLN A 1 109 ? -19.589 -4.960 29.809 1.00 79.19 109 GLN A N 1
ATOM 825 C CA . GLN A 1 109 ? -19.289 -4.241 31.058 1.00 79.19 109 GLN A CA 1
ATOM 826 C C . GLN A 1 109 ? -20.446 -4.277 32.060 1.00 79.19 109 GLN A C 1
ATOM 828 O O . GLN A 1 109 ? -20.231 -4.468 33.255 1.00 79.19 109 GLN A O 1
ATOM 833 N N . ARG A 1 110 ? -21.690 -4.112 31.593 1.00 76.50 110 ARG A N 1
ATOM 834 C CA . ARG A 1 110 ? -22.869 -4.173 32.475 1.00 76.50 110 ARG A CA 1
ATOM 835 C C . ARG A 1 110 ? -23.070 -5.557 33.093 1.00 76.50 110 ARG A C 1
ATOM 837 O O . ARG A 1 110 ? -23.510 -5.640 34.238 1.00 76.50 110 ARG A O 1
ATOM 844 N N . PHE A 1 111 ? -22.679 -6.616 32.386 1.00 73.00 111 PHE A N 1
ATOM 845 C CA . PHE A 1 111 ? -22.658 -7.973 32.928 1.00 73.00 111 PHE A CA 1
ATOM 846 C C . PHE A 1 111 ? -21.594 -8.122 34.029 1.00 73.00 111 PHE A C 1
ATOM 848 O O . PHE A 1 111 ? -21.905 -8.527 35.149 1.00 73.00 111 PHE A O 1
ATOM 855 N N . GLU A 1 112 ? -20.362 -7.696 33.757 1.00 74.00 112 GLU A N 1
ATOM 856 C CA . GLU A 1 112 ? -19.244 -7.834 34.695 1.00 74.00 112 GLU A CA 1
ATOM 857 C C . GLU A 1 112 ? -19.430 -6.999 35.973 1.00 74.00 112 GLU A C 1
ATOM 859 O O . GLU A 1 112 ? -19.174 -7.478 37.080 1.00 74.00 112 GLU A O 1
ATOM 864 N N . VAL A 1 113 ? -19.958 -5.775 35.854 1.00 80.75 113 VAL A N 1
ATOM 865 C CA . VAL A 1 113 ? -20.253 -4.915 37.011 1.00 80.75 113 VAL A CA 1
ATOM 866 C C . VAL A 1 113 ? -21.287 -5.567 37.931 1.00 80.75 113 VAL A C 1
ATOM 868 O O . VAL A 1 113 ? -21.151 -5.507 39.155 1.00 80.75 113 VAL A O 1
ATOM 871 N N . GLN A 1 114 ? -22.299 -6.231 37.369 1.00 78.69 114 GLN A N 1
ATOM 872 C CA . GLN A 1 114 ? -23.334 -6.896 38.156 1.00 78.69 114 GLN A CA 1
ATOM 873 C C . GLN A 1 114 ? -22.784 -8.133 38.882 1.00 78.69 114 GLN A C 1
ATOM 875 O O . GLN A 1 114 ? -23.091 -8.361 40.056 1.00 78.69 114 GLN A O 1
ATOM 880 N N . GLU A 1 115 ? -21.900 -8.896 38.237 1.00 76.88 115 GLU A N 1
ATOM 881 C CA . GLU A 1 115 ? -21.214 -10.021 38.873 1.00 76.88 115 GLU A CA 1
ATOM 882 C C . GLU A 1 115 ? -20.224 -9.579 39.955 1.00 76.88 115 GLU A C 1
ATOM 884 O O . GLU A 1 115 ? -20.176 -10.193 41.027 1.00 76.88 115 GLU A O 1
ATOM 889 N N . MET A 1 116 ? -19.481 -8.491 39.728 1.00 77.19 116 MET A N 1
ATOM 890 C CA . MET A 1 116 ? -18.582 -7.905 40.722 1.00 77.19 116 MET A CA 1
ATOM 891 C C . MET A 1 116 ? -19.345 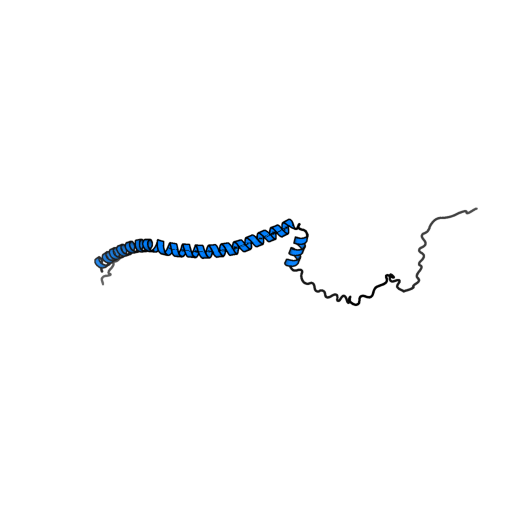-7.396 41.938 1.00 77.19 116 MET A C 1
ATOM 893 O O . MET A 1 116 ? -18.943 -7.695 43.058 1.00 77.19 116 MET A O 1
ATOM 897 N N . GLN A 1 117 ? -20.474 -6.710 41.758 1.00 79.75 117 GLN A N 1
ATOM 898 C CA . GLN A 1 117 ? -21.312 -6.289 42.882 1.00 79.75 117 GLN A CA 1
ATOM 899 C C . GLN A 1 117 ? -21.870 -7.488 43.650 1.00 79.75 117 GLN A C 1
ATOM 901 O O . GLN A 1 117 ? -21.856 -7.494 44.878 1.00 79.75 117 GLN A O 1
ATOM 906 N N . ARG A 1 118 ? -22.288 -8.551 42.954 1.00 76.50 118 ARG A N 1
ATOM 907 C CA . ARG A 1 118 ? -22.761 -9.791 43.586 1.00 76.50 118 ARG A CA 1
ATOM 908 C C . ARG A 1 118 ? -21.634 -10.526 44.320 1.00 76.50 118 ARG A C 1
ATOM 910 O O . ARG A 1 118 ? -21.882 -11.173 45.335 1.00 76.50 118 ARG A O 1
ATOM 917 N N . ASN A 1 119 ? -20.392 -10.438 43.846 1.00 75.50 119 ASN A N 1
ATOM 918 C CA . ASN A 1 119 ? -19.205 -10.940 44.545 1.00 75.50 119 ASN A CA 1
ATOM 919 C C . ASN A 1 119 ? -18.823 -10.062 45.747 1.00 75.50 119 ASN A C 1
ATOM 921 O O . ASN A 1 119 ? -18.504 -10.601 46.802 1.00 75.50 119 ASN A O 1
ATOM 925 N N . GLN A 1 120 ? -18.912 -8.737 45.629 1.00 72.88 120 GLN A N 1
ATOM 926 C CA . GLN A 1 120 ? -18.659 -7.800 46.724 1.00 72.88 120 GLN A CA 1
ATOM 927 C C . GLN A 1 120 ? -19.706 -7.948 47.823 1.00 72.88 120 GLN A C 1
ATOM 929 O O . GLN A 1 120 ? -19.341 -8.093 48.979 1.00 72.88 120 GLN A O 1
ATOM 934 N N . GLN A 1 121 ? -20.995 -8.027 47.489 1.00 74.31 121 GLN A N 1
ATOM 935 C CA . GLN A 1 121 ? -22.050 -8.309 48.465 1.00 74.31 121 GLN A CA 1
ATOM 936 C C . GLN A 1 121 ? -21.810 -9.641 49.178 1.00 74.31 121 GLN A C 1
ATOM 938 O O . GLN A 1 121 ? -21.959 -9.705 50.391 1.00 74.31 121 GLN A O 1
ATOM 943 N N . LYS A 1 122 ? -21.354 -10.682 48.467 1.00 72.62 122 LYS A N 1
ATOM 944 C CA . LYS A 1 122 ? -20.927 -11.935 49.106 1.00 72.62 122 LYS A CA 1
ATOM 945 C C . LYS A 1 122 ? -19.730 -11.730 50.040 1.00 72.62 122 LYS A C 1
ATOM 947 O O . LYS A 1 122 ? -19.746 -12.283 51.123 1.00 72.62 122 LYS A O 1
ATOM 952 N N . GLN A 1 123 ? -18.726 -10.933 49.680 1.00 67.00 123 GLN A N 1
ATOM 953 C CA . GLN A 1 123 ? -17.555 -10.680 50.537 1.00 67.00 123 GLN A CA 1
ATOM 954 C C . GLN A 1 123 ? -17.853 -9.770 51.740 1.00 67.00 123 GLN A C 1
ATOM 956 O O . GLN A 1 123 ? -17.272 -9.965 52.801 1.00 67.00 123 GLN A O 1
ATOM 961 N N . ILE A 1 124 ? -18.771 -8.809 51.605 1.00 66.31 124 ILE A N 1
ATOM 962 C CA . ILE A 1 124 ? -19.180 -7.888 52.676 1.00 66.31 124 ILE A CA 1
ATOM 963 C C . ILE A 1 124 ? -20.176 -8.577 53.622 1.00 66.31 124 ILE A C 1
ATOM 965 O O . ILE A 1 124 ? -20.099 -8.395 54.833 1.00 66.31 124 ILE A O 1
ATOM 969 N N . LEU A 1 125 ? -21.068 -9.429 53.101 1.00 61.84 125 LEU A N 1
ATOM 970 C CA . LEU A 1 125 ? -21.962 -10.273 53.906 1.00 61.84 125 LEU A CA 1
ATOM 971 C C . LEU A 1 125 ? -21.225 -11.470 54.540 1.00 61.84 125 LEU A C 1
ATOM 973 O O . LEU A 1 125 ? -21.663 -11.988 55.561 1.00 61.84 125 LEU A O 1
ATOM 977 N N . LEU A 1 126 ? -20.079 -11.872 53.979 1.00 62.00 126 LEU A N 1
ATOM 978 C CA . LEU A 1 126 ? -19.076 -12.732 54.626 1.00 62.00 126 LEU A CA 1
ATOM 979 C C . LEU A 1 126 ? -18.015 -11.920 55.389 1.00 62.00 126 LEU A C 1
ATOM 981 O O . LEU A 1 126 ? -16.970 -12.475 55.754 1.00 62.00 126 LEU A O 1
ATOM 985 N N . GLY A 1 127 ? -18.273 -10.624 55.616 1.00 62.06 127 GLY A N 1
ATOM 986 C CA . GLY A 1 127 ? -17.385 -9.713 56.322 1.00 62.06 127 GLY A CA 1
ATOM 987 C C . GLY A 1 127 ? -16.833 -10.388 57.573 1.00 62.06 127 GLY A C 1
ATOM 988 O O . GLY A 1 127 ? -17.585 -10.878 58.410 1.00 62.06 127 GLY A O 1
ATOM 989 N N . THR A 1 128 ? -15.507 -10.478 57.671 1.00 53.66 128 THR A N 1
ATOM 990 C CA . THR A 1 128 ? -14.820 -10.939 58.891 1.00 53.66 128 THR A CA 1
ATOM 991 C C . THR A 1 128 ? -15.013 -12.430 59.255 1.00 53.66 128 THR A C 1
ATOM 993 O O . THR A 1 128 ? -14.592 -12.841 60.329 1.00 53.66 128 THR A O 1
ATOM 996 N N . GLY A 1 129 ? -15.579 -13.278 58.382 1.00 52.41 129 GLY A N 1
ATOM 997 C CA . GLY A 1 129 ? -15.846 -14.695 58.711 1.00 52.41 129 GLY A CA 1
ATOM 998 C C . GLY A 1 129 ? -15.072 -15.756 57.920 1.00 52.41 129 GLY A C 1
ATOM 999 O O . GLY A 1 129 ? -14.833 -16.848 58.430 1.00 52.41 129 GLY A O 1
ATOM 1000 N N . SER A 1 130 ? -14.652 -15.478 56.683 1.00 46.56 130 SER A N 1
ATOM 1001 C CA . SER A 1 130 ? -14.124 -16.537 55.801 1.00 46.56 130 SER A CA 1
ATOM 1002 C C . SER A 1 130 ? -12.595 -16.692 55.805 1.00 46.56 130 SER A C 1
ATOM 1004 O O . SER A 1 130 ? -12.037 -17.237 54.854 1.00 46.56 130 SER A O 1
ATOM 1006 N N . SER A 1 131 ? -11.911 -16.269 56.877 1.00 50.22 131 SER A N 1
ATOM 1007 C CA . SER A 1 131 ? -10.574 -16.788 57.221 1.00 50.22 131 SER A CA 1
ATOM 1008 C C . SER A 1 131 ? -10.630 -18.114 57.993 1.00 50.22 131 SER A C 1
ATOM 1010 O O . SER A 1 131 ? -9.590 -18.710 58.252 1.00 50.22 131 SER A O 1
ATOM 1012 N N . LEU A 1 132 ? -11.822 -18.663 58.253 1.00 54.00 132 LEU A N 1
ATOM 1013 C CA . LEU A 1 132 ? -12.008 -20.082 58.583 1.00 54.00 132 LEU A CA 1
ATOM 1014 C C . LEU A 1 132 ? -11.978 -20.953 57.310 1.00 54.00 132 LEU A C 1
ATOM 1016 O O . LEU A 1 132 ? -12.813 -21.826 57.096 1.00 54.00 132 LEU A O 1
ATOM 1020 N N . GLY A 1 133 ? -10.993 -20.706 56.443 1.00 46.69 133 GLY A N 1
ATOM 1021 C CA . GLY A 1 133 ? -10.411 -21.774 55.637 1.00 46.69 133 GLY A CA 1
ATOM 1022 C C . GLY A 1 133 ? -9.529 -22.652 56.542 1.00 46.69 133 GLY A C 1
ATOM 1023 O O . GLY A 1 133 ? -9.128 -22.188 57.611 1.00 46.69 133 GLY A O 1
ATOM 1024 N N . PRO A 1 134 ? -9.203 -23.901 56.166 1.00 50.34 134 PRO A N 1
ATOM 1025 C CA . PRO A 1 134 ? -8.743 -24.967 57.078 1.00 50.34 134 PRO A CA 1
ATOM 1026 C C . PRO A 1 134 ? -7.369 -24.780 57.764 1.00 50.34 134 PRO A C 1
ATOM 1028 O O . PRO A 1 134 ? -6.780 -25.757 58.212 1.00 50.34 134 PRO A O 1
ATOM 1031 N N . GLY A 1 135 ? -6.823 -23.564 57.828 1.00 52.16 135 GLY A N 1
ATOM 1032 C CA . GLY A 1 135 ? -5.504 -23.254 58.387 1.00 52.16 135 GLY A CA 1
ATOM 1033 C C . GLY A 1 135 ? -5.505 -22.675 59.805 1.00 52.16 135 GLY A C 1
ATOM 1034 O O . GLY A 1 135 ? -4.433 -22.514 60.375 1.00 52.16 135 GLY A O 1
ATOM 1035 N N . MET A 1 136 ? -6.666 -22.381 60.405 1.00 50.56 136 MET A N 1
ATOM 1036 C CA . MET A 1 136 ? -6.759 -21.850 61.780 1.00 50.56 136 MET A CA 1
ATOM 1037 C C . MET A 1 136 ? -7.003 -22.952 62.825 1.00 50.56 136 MET A C 1
ATOM 1039 O O . MET A 1 136 ? -7.741 -22.777 63.791 1.00 50.56 136 MET A O 1
ATOM 1043 N N . ALA A 1 137 ? -6.373 -24.109 62.637 1.00 53.03 137 ALA A N 1
ATOM 1044 C CA . ALA A 1 137 ? -6.223 -25.125 63.669 1.00 53.03 137 ALA A CA 1
ATOM 1045 C C . ALA A 1 137 ? -4.755 -25.164 64.092 1.00 53.03 137 ALA A C 1
ATOM 1047 O O . ALA A 1 137 ? -4.036 -26.065 63.690 1.00 53.03 137 ALA A O 1
ATOM 1048 N N . MET A 1 138 ? -4.302 -24.152 64.837 1.00 58.09 138 MET A N 1
ATOM 1049 C CA . MET A 1 138 ? -3.206 -24.247 65.815 1.00 58.09 138 MET A CA 1
ATOM 1050 C C . MET A 1 138 ? -2.983 -22.866 66.447 1.00 58.09 138 MET A C 1
ATOM 1052 O O . MET A 1 138 ? -2.074 -22.122 66.095 1.00 58.09 138 MET A O 1
ATOM 1056 N N . MET A 1 139 ? -3.839 -22.522 67.411 1.00 62.00 139 MET A N 1
ATOM 1057 C CA . MET A 1 139 ? -3.438 -21.621 68.494 1.00 62.00 139 MET A CA 1
ATOM 1058 C C . MET A 1 139 ? -2.555 -22.432 69.453 1.00 62.00 139 MET A C 1
ATOM 1060 O O . MET A 1 139 ? -3.060 -23.400 70.029 1.00 62.00 139 MET A O 1
ATOM 1064 N N . PRO A 1 140 ? -1.277 -22.081 69.669 1.00 59.53 140 PRO A N 1
ATOM 1065 C CA . PRO A 1 140 ? -0.532 -22.626 70.790 1.00 59.53 140 PRO A CA 1
ATOM 1066 C C . PRO A 1 140 ? -1.057 -21.970 72.072 1.00 59.53 140 PRO A C 1
ATOM 1068 O O . PRO A 1 140 ? -0.974 -20.755 72.253 1.00 59.53 140 PRO A O 1
ATOM 1071 N N . SER A 1 141 ? -1.646 -22.780 72.950 1.00 67.81 141 SER A N 1
ATOM 1072 C CA . SER A 1 141 ? -1.892 -22.367 74.330 1.00 67.81 141 SER A CA 1
ATOM 1073 C C . SER A 1 141 ? -0.602 -22.550 75.125 1.00 67.81 141 SER A C 1
ATOM 1075 O O . SER A 1 141 ? -0.051 -23.643 75.100 1.00 67.81 141 SER A O 1
ATOM 1077 N N . ARG A 1 142 ? -0.176 -21.442 75.746 1.00 50.22 142 ARG A N 1
ATOM 1078 C CA . ARG A 1 142 ? 0.728 -21.261 76.902 1.00 50.22 142 ARG A CA 1
ATOM 1079 C C . ARG A 1 142 ? 1.705 -22.385 77.243 1.00 50.22 142 ARG A C 1
ATOM 1081 O O . ARG A 1 142 ? 1.240 -23.465 77.656 1.00 50.22 142 ARG A O 1
#

InterPro domains:
  IPR005683 Mitochondrial import receptor subunit Tom22 [PF04281] (26-121)
  IPR005683 Mitochondrial import receptor subunit Tom22 [PTHR12504] (19-140)

Secondary structure (DSSP, 8-state):
---------------------------------S--------------HHHHHHHHHHTS-HHHHHHHHHHHHHHHHHHHHHHHHHHHHHHHHHHHHHHHHHHHHHHHHHHHHHHHHHHHHHHHHTTTTTT-STT-------

Radius of gyration: 51.89 Å; chains: 1; bounding box: 118×60×138 Å